Protein AF-A0A6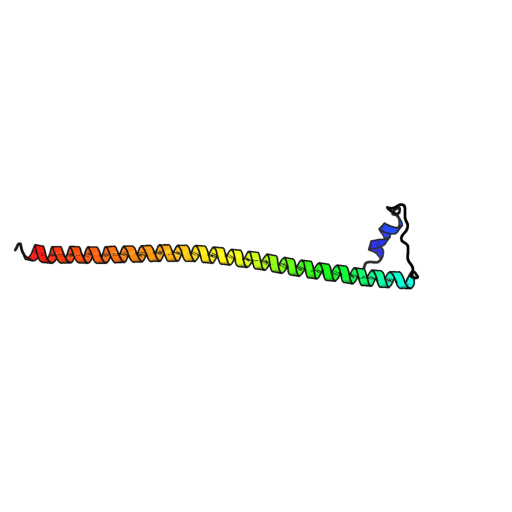N9TPJ7-F1 (afdb_monomer_lite)

Radius of gyration: 39.25 Å; chains: 1; bounding box: 75×32×104 Å

pLDDT: mean 90.8, std 11.08, range [45.0, 98.5]

Foldseek 3Di:
DDDPCVCVVVVPDDDPDPDDDDDPDDPVVVVVVVVVVVVVVVVVVVVVVVVVVVVVVVVVVVVVVVVVVVVVVVVVVVVVVVVVVVVVVVVVVVVVVVVCVVVVVVPD

Organism: Dissulfurirhabdus thermomarina (NCBI:txid1765737)

Secondary structure (DSSP, 8-state):
---SGGGGGGTTSPPSSSSPPP--S-HHHHHHHHHHHHHHHHHHHHHHHHHHHHHHHHHHHHHHHHHHHHHHHHHHHHHHHHHHHHHHHHHHHHHHHHHHHHHHTT--

InterPro domains:
  IPR000131 ATP synthase, F1 complex, gamma subunit [PF00231] (23-102)
  IPR000131 ATP synthase, F1 complex, gamma subunit [PR00126] (49-68)
  IPR000131 ATP synthase, F1 complex, gamma subunit [PR00126] (80-101)
  IPR000131 ATP synthase, F1 complex, gamma subunit [PTHR11693] (27-102)
  IPR035968 ATP synthase, F1 complex, gamma subunit superfamily [SSF52943] (18-102)

Sequence (108 aa):
PVDPDRFAHLAGRPWPSRSRPAFSLSPARLFPALVREYLFAVLFRTTAESLAGEHGARMLAMQAAERNISDRLQELRTRYNRERQEAITGELLDVVAGYEALSGSRAG

Structure (mmCIF, N/CA/C/O backbone):
data_AF-A0A6N9TPJ7-F1
#
_entry.id   AF-A0A6N9TPJ7-F1
#
loop_
_atom_site.group_PDB
_atom_site.id
_atom_site.type_symbol
_atom_site.label_atom_id
_atom_site.label_alt_id
_atom_site.label_comp_id
_atom_site.label_asym_id
_atom_site.label_entity_id
_atom_site.label_seq_id
_atom_site.pdbx_PDB_ins_code
_atom_site.Cartn_x
_atom_site.Cartn_y
_atom_site.Cartn_z
_atom_site.occupancy
_atom_site.B_iso_or_equiv
_atom_site.auth_seq_id
_atom_site.auth_comp_id
_atom_site.auth_asym_id
_atom_site.auth_atom_id
_atom_site.pdbx_PDB_model_num
ATOM 1 N N . PRO A 1 1 ? 6.301 -6.591 -27.822 1.00 53.88 1 PRO A N 1
ATOM 2 C CA . PRO A 1 1 ? 7.506 -6.718 -28.685 1.00 53.88 1 PRO A CA 1
ATOM 3 C C . PRO A 1 1 ? 7.752 -5.389 -29.408 1.00 53.88 1 PRO A C 1
ATOM 5 O O . PRO A 1 1 ? 6.778 -4.695 -29.675 1.00 53.88 1 PRO A O 1
ATOM 8 N N . VAL A 1 2 ? 9.009 -4.982 -29.619 1.00 64.88 2 VAL A N 1
ATOM 9 C CA . VAL A 1 2 ? 9.332 -3.675 -30.222 1.00 64.88 2 VAL A CA 1
ATOM 10 C C . VAL A 1 2 ? 8.803 -3.649 -31.654 1.00 64.88 2 VAL A C 1
ATOM 12 O O . VAL A 1 2 ? 9.342 -4.328 -32.519 1.00 64.88 2 VAL A O 1
ATOM 15 N N . ASP A 1 3 ? 7.719 -2.911 -31.867 1.00 71.44 3 ASP A N 1
ATOM 16 C CA . ASP A 1 3 ? 7.130 -2.686 -33.182 1.00 71.44 3 ASP A CA 1
ATOM 17 C C . ASP A 1 3 ? 8.093 -1.821 -34.026 1.00 71.44 3 ASP A C 1
ATOM 19 O O . ASP A 1 3 ? 8.430 -0.711 -33.592 1.00 71.44 3 ASP A O 1
ATOM 23 N N . PRO A 1 4 ? 8.584 -2.314 -35.180 1.00 67.19 4 PRO A N 1
ATOM 24 C CA . PRO A 1 4 ? 9.466 -1.554 -36.064 1.00 67.19 4 PRO A CA 1
ATOM 25 C C . PRO A 1 4 ? 8.802 -0.282 -36.605 1.00 67.19 4 PRO A C 1
ATOM 27 O O . PRO A 1 4 ? 9.461 0.753 -36.734 1.00 67.19 4 PRO A O 1
ATOM 30 N N . ASP A 1 5 ? 7.493 -0.336 -36.854 1.00 73.12 5 ASP A N 1
ATOM 31 C CA . ASP A 1 5 ? 6.726 0.752 -37.463 1.00 73.12 5 ASP A CA 1
ATOM 32 C C . ASP A 1 5 ? 6.395 1.850 -36.452 1.00 73.12 5 ASP A C 1
ATOM 34 O O . ASP A 1 5 ? 6.170 3.010 -36.814 1.00 73.12 5 ASP A O 1
ATOM 38 N N . ARG A 1 6 ? 6.500 1.538 -35.154 1.00 73.69 6 ARG A N 1
ATOM 39 C CA . ARG A 1 6 ? 6.348 2.506 -34.063 1.00 73.69 6 ARG A CA 1
ATOM 40 C C . ARG A 1 6 ? 7.225 3.734 -34.248 1.00 73.69 6 ARG A C 1
ATOM 42 O O . ARG A 1 6 ? 6.824 4.822 -33.845 1.00 73.69 6 ARG A O 1
ATOM 49 N N . PHE A 1 7 ? 8.414 3.584 -34.824 1.00 74.19 7 PHE A N 1
ATOM 50 C CA . PHE A 1 7 ? 9.358 4.687 -35.007 1.00 74.19 7 PHE A CA 1
ATOM 51 C C . PHE A 1 7 ? 9.313 5.302 -36.409 1.00 74.19 7 PHE A C 1
ATOM 53 O O . PHE A 1 7 ? 9.983 6.309 -36.633 1.00 74.19 7 PHE A O 1
ATOM 60 N N . ALA A 1 8 ? 8.494 4.779 -37.326 1.00 78.44 8 ALA A N 1
ATOM 61 C CA . ALA A 1 8 ? 8.379 5.304 -38.687 1.00 78.44 8 ALA A CA 1
ATOM 62 C C . ALA A 1 8 ? 7.961 6.786 -38.694 1.00 78.44 8 ALA A C 1
ATOM 64 O O . ALA A 1 8 ? 8.504 7.590 -39.450 1.00 78.44 8 ALA A O 1
ATOM 65 N N . HIS A 1 9 ? 7.085 7.185 -37.765 1.00 80.69 9 HIS A N 1
ATOM 66 C CA . HIS A 1 9 ? 6.664 8.580 -37.605 1.00 80.69 9 HIS A CA 1
ATOM 67 C C . HIS A 1 9 ? 7.799 9.533 -37.176 1.00 80.69 9 HIS A C 1
ATOM 69 O O . HIS A 1 9 ? 7.675 10.744 -37.349 1.00 80.69 9 HIS A O 1
ATOM 75 N N . LEU A 1 10 ? 8.907 9.023 -36.616 1.00 80.62 10 LEU A N 1
ATOM 76 C CA . LEU A 1 10 ? 10.054 9.845 -36.214 1.00 80.62 10 LEU A CA 1
ATOM 77 C C . LEU A 1 10 ? 10.926 10.252 -37.405 1.00 80.62 10 LEU A C 1
ATOM 79 O O . LEU A 1 10 ? 11.581 11.288 -37.330 1.00 80.62 10 LEU A O 1
ATOM 83 N N . ALA A 1 11 ? 10.909 9.488 -38.502 1.00 80.38 11 ALA A N 1
ATOM 84 C CA . ALA A 1 11 ? 11.724 9.772 -39.684 1.00 80.38 11 ALA A CA 1
ATOM 85 C C . ALA A 1 11 ? 11.359 11.111 -40.353 1.00 80.38 11 AL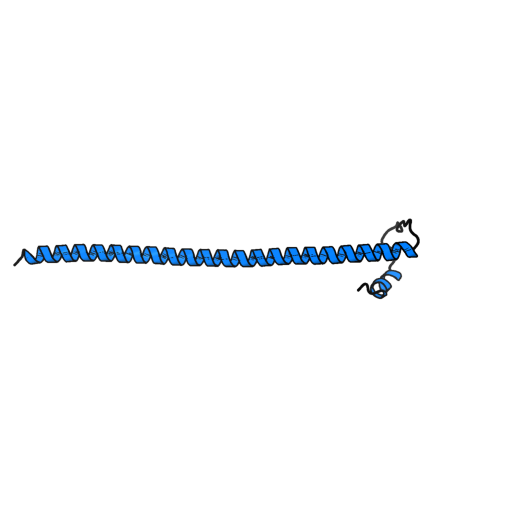A A C 1
ATOM 87 O O . ALA A 1 11 ? 12.223 11.764 -40.931 1.00 80.38 11 ALA A O 1
ATOM 88 N N . GLY A 1 12 ? 10.097 11.540 -40.243 1.00 80.44 12 GLY A N 1
ATOM 89 C CA . GLY A 1 12 ? 9.612 12.816 -40.782 1.00 80.44 12 GLY A CA 1
ATOM 90 C C . GLY A 1 12 ? 9.724 14.007 -39.825 1.00 80.44 12 GLY A C 1
ATOM 91 O O . GLY A 1 12 ? 9.384 15.125 -40.208 1.00 80.44 12 GLY A O 1
ATOM 92 N N . ARG A 1 13 ? 10.162 13.805 -38.574 1.00 84.38 13 ARG A N 1
ATOM 93 C CA . ARG A 1 13 ? 10.223 14.891 -37.586 1.00 84.38 13 ARG A CA 1
ATOM 94 C C . ARG A 1 13 ? 11.550 15.648 -37.691 1.00 84.38 13 ARG A C 1
ATOM 96 O O . ARG A 1 13 ? 12.606 15.013 -37.689 1.00 84.38 13 ARG A O 1
ATOM 103 N N . PRO A 1 14 ? 11.534 16.995 -37.719 1.00 83.00 14 PRO A N 1
ATOM 104 C CA . PRO A 1 14 ? 12.763 17.765 -37.621 1.00 83.00 14 PRO A CA 1
ATOM 105 C C . PRO A 1 14 ? 13.427 17.499 -36.269 1.00 83.00 14 PRO A C 1
ATOM 107 O O . PRO A 1 14 ? 12.758 17.366 -35.240 1.00 83.00 14 PRO A O 1
ATOM 110 N N . TRP A 1 15 ? 14.755 17.408 -36.281 1.00 88.00 15 TRP A N 1
ATOM 111 C CA . TRP A 1 15 ? 15.528 17.178 -35.068 1.00 88.00 15 TRP A CA 1
ATOM 112 C C . TRP A 1 15 ? 15.292 18.326 -34.064 1.00 88.00 15 TRP A C 1
ATOM 114 O O . TRP A 1 15 ? 15.401 19.490 -34.452 1.00 88.00 15 TRP A O 1
ATOM 124 N N . PRO A 1 16 ? 14.962 18.041 -32.788 1.00 87.69 16 PRO A N 1
ATOM 125 C CA . PRO A 1 16 ? 14.466 19.059 -31.858 1.00 87.69 16 PRO A CA 1
ATOM 126 C C . PRO A 1 16 ? 15.547 20.007 -31.319 1.00 87.69 16 PRO A C 1
ATOM 128 O O . PRO A 1 16 ? 15.212 21.019 -30.708 1.00 87.69 16 PRO A O 1
ATOM 131 N N . SER A 1 17 ? 16.835 19.699 -31.504 1.00 87.69 17 SER A N 1
ATOM 132 C CA . SER A 1 17 ? 17.942 20.522 -31.003 1.00 87.69 17 SER A CA 1
ATOM 133 C C . SER A 1 17 ? 18.875 20.995 -32.123 1.00 87.69 17 SER A C 1
ATOM 135 O O . SER A 1 17 ? 18.804 20.551 -33.266 1.00 87.69 17 SER A O 1
ATOM 137 N N . ARG A 1 18 ? 19.797 21.904 -31.791 1.00 86.62 18 ARG A N 1
ATOM 138 C CA . ARG A 1 18 ? 20.844 22.367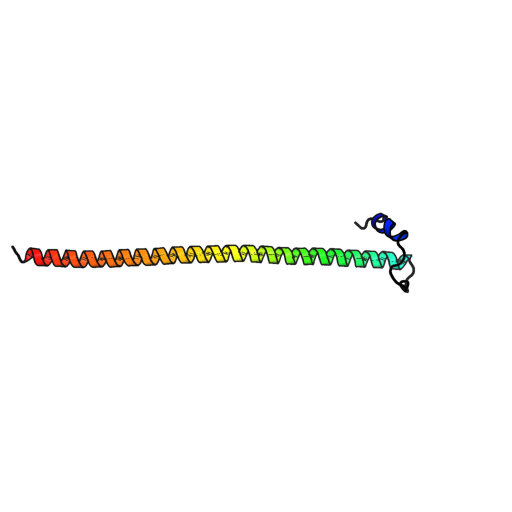 -32.718 1.00 86.62 18 ARG A CA 1
ATOM 139 C C . ARG A 1 18 ? 22.018 21.385 -32.848 1.00 86.62 18 ARG A C 1
ATOM 141 O O . ARG A 1 18 ? 22.889 21.598 -33.684 1.00 86.62 18 ARG A O 1
ATOM 148 N N . SER A 1 19 ? 22.054 20.325 -32.037 1.00 86.69 19 SER A N 1
ATOM 149 C CA . SER A 1 19 ? 23.136 19.340 -31.986 1.00 86.69 19 SER A CA 1
ATOM 150 C C . SER A 1 19 ? 22.623 17.942 -32.324 1.00 86.69 19 SER A C 1
ATOM 152 O O . SER A 1 19 ? 21.739 17.395 -31.664 1.00 86.69 19 SER A O 1
ATOM 154 N N . ARG A 1 20 ? 23.196 17.337 -33.368 1.00 85.31 20 ARG A N 1
ATOM 155 C CA . ARG A 1 20 ? 22.919 15.934 -33.699 1.00 85.31 20 ARG A CA 1
ATOM 156 C C . ARG A 1 20 ? 23.560 15.009 -32.653 1.00 85.31 20 ARG A C 1
ATOM 158 O O . ARG A 1 20 ? 24.602 15.374 -32.106 1.00 85.31 20 ARG A O 1
ATOM 165 N N . PRO A 1 21 ? 22.992 13.820 -32.387 1.00 85.25 21 PRO A N 1
ATOM 166 C CA . PRO A 1 21 ? 23.607 12.855 -31.486 1.00 85.25 21 PRO A CA 1
ATOM 167 C C . PRO A 1 21 ? 24.971 12.439 -32.017 1.00 85.25 21 PRO A C 1
ATOM 169 O O . PRO A 1 21 ? 25.091 12.024 -33.171 1.00 85.25 21 PRO A O 1
ATOM 172 N N . ALA A 1 22 ? 25.984 12.510 -31.164 1.00 87.88 22 ALA A N 1
ATOM 173 C CA . ALA A 1 22 ? 27.248 11.855 -31.433 1.00 87.88 22 ALA A CA 1
ATOM 174 C C . ALA A 1 22 ? 27.105 10.362 -31.109 1.00 87.88 22 ALA A C 1
ATOM 176 O O . ALA A 1 22 ? 26.614 9.998 -30.041 1.00 87.88 22 ALA A O 1
ATOM 177 N N . PHE A 1 23 ? 27.537 9.498 -32.022 1.00 87.12 23 PHE A N 1
ATOM 178 C CA . PHE A 1 23 ? 27.608 8.058 -31.802 1.00 87.12 23 PHE A CA 1
ATOM 179 C C . PHE A 1 23 ? 28.980 7.546 -32.236 1.00 87.12 23 PHE A C 1
ATOM 181 O O . PHE A 1 23 ? 29.504 7.939 -33.274 1.00 87.12 23 PHE A O 1
ATOM 188 N N . SER A 1 24 ? 29.569 6.672 -31.424 1.00 89.06 24 SER A N 1
ATOM 189 C CA . SER A 1 24 ? 30.876 6.055 -31.689 1.00 89.06 24 SER A CA 1
ATOM 190 C C . SER A 1 24 ? 30.766 4.670 -32.339 1.00 89.06 24 SER A C 1
ATOM 192 O O . SER A 1 24 ? 31.752 4.139 -32.844 1.00 89.06 24 SER A O 1
ATOM 194 N N . LEU A 1 25 ? 29.571 4.067 -32.329 1.00 89.62 25 LEU A N 1
ATOM 195 C CA . LEU A 1 25 ? 29.313 2.720 -32.838 1.00 89.62 25 LEU A CA 1
ATOM 196 C C . LEU A 1 25 ? 28.752 2.741 -34.261 1.00 89.62 25 LEU A C 1
ATOM 198 O O . LEU A 1 25 ? 27.999 3.635 -34.636 1.00 89.62 25 LEU A O 1
ATOM 202 N N . SER A 1 26 ? 29.043 1.691 -35.032 1.00 91.50 26 SER A N 1
ATOM 203 C CA . SER A 1 26 ? 28.377 1.469 -36.316 1.00 91.50 26 SER A CA 1
ATOM 204 C C . SER A 1 26 ? 26.870 1.220 -36.116 1.00 91.50 26 SER A C 1
ATOM 206 O O . SER A 1 26 ? 26.493 0.593 -35.119 1.00 91.50 26 SER A O 1
ATOM 208 N N . PRO A 1 27 ? 25.997 1.626 -37.061 1.00 86.31 27 PRO A N 1
ATOM 209 C CA . PRO A 1 27 ? 24.545 1.438 -36.944 1.00 86.31 27 PRO A CA 1
ATOM 210 C C . PRO A 1 27 ? 24.125 -0.007 -36.633 1.00 86.31 27 PRO A C 1
ATOM 212 O O . PRO A 1 27 ? 23.263 -0.233 -35.786 1.00 86.31 27 PRO A O 1
ATOM 215 N N . ALA A 1 28 ? 24.809 -0.987 -37.236 1.00 90.38 28 ALA A N 1
ATOM 216 C CA . ALA A 1 28 ? 24.569 -2.415 -37.017 1.00 90.38 28 ALA A CA 1
ATOM 217 C C . ALA A 1 28 ? 24.823 -2.881 -35.568 1.00 90.38 28 ALA A C 1
ATOM 219 O O . ALA A 1 28 ? 24.243 -3.873 -35.139 1.00 90.38 28 ALA A O 1
ATOM 220 N N . ARG A 1 29 ? 25.674 -2.176 -34.806 1.00 91.69 29 ARG A N 1
ATOM 221 C CA . ARG A 1 29 ? 25.942 -2.463 -33.384 1.00 91.69 29 ARG A CA 1
ATOM 222 C C . ARG A 1 29 ? 25.140 -1.574 -32.442 1.00 91.69 29 ARG A C 1
ATOM 224 O O . ARG A 1 29 ? 24.717 -2.034 -31.386 1.00 91.69 29 ARG A O 1
ATOM 231 N N . LEU A 1 30 ? 24.914 -0.322 -32.832 1.00 90.50 30 LEU A N 1
ATOM 232 C CA . LEU A 1 30 ? 24.176 0.648 -32.031 1.00 90.50 30 LEU A CA 1
ATOM 233 C C . LEU A 1 30 ? 22.712 0.236 -31.848 1.00 90.50 30 LEU A C 1
ATOM 235 O O . LEU A 1 30 ? 22.205 0.266 -30.730 1.00 90.50 30 LEU A O 1
ATOM 239 N N . PHE A 1 31 ? 22.040 -0.182 -32.923 1.00 88.00 31 PHE A N 1
ATOM 240 C CA . PHE A 1 31 ? 20.613 -0.497 -32.866 1.00 88.00 31 PHE A CA 1
ATOM 241 C C . PHE A 1 31 ? 20.289 -1.670 -31.917 1.00 88.00 31 PHE A C 1
ATOM 243 O O . PHE A 1 31 ? 19.467 -1.476 -31.019 1.00 88.00 31 PHE A O 1
ATOM 250 N N . PRO A 1 32 ? 20.963 -2.839 -31.988 1.00 90.75 32 PRO A N 1
ATOM 251 C CA . PRO A 1 32 ? 20.735 -3.918 -31.024 1.00 90.75 32 PRO A CA 1
ATOM 252 C C . PRO A 1 32 ? 21.032 -3.523 -29.570 1.00 90.75 32 PRO A C 1
ATOM 254 O O . PRO A 1 32 ? 20.339 -3.977 -28.659 1.00 90.75 32 PRO A O 1
ATOM 257 N N . ALA A 1 33 ? 22.041 -2.675 -29.340 1.00 91.69 33 ALA A N 1
ATOM 258 C CA . ALA A 1 33 ? 22.36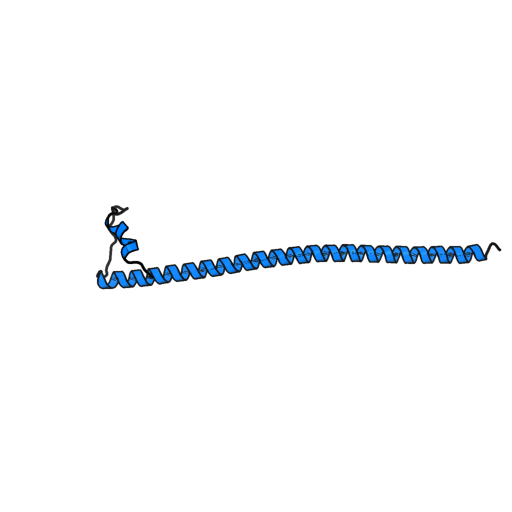9 -2.182 -28.003 1.00 91.69 33 ALA A CA 1
ATOM 259 C C . ALA A 1 33 ? 21.249 -1.295 -27.435 1.00 91.69 33 ALA A C 1
ATOM 261 O O . ALA A 1 33 ? 20.816 -1.506 -26.303 1.00 91.69 33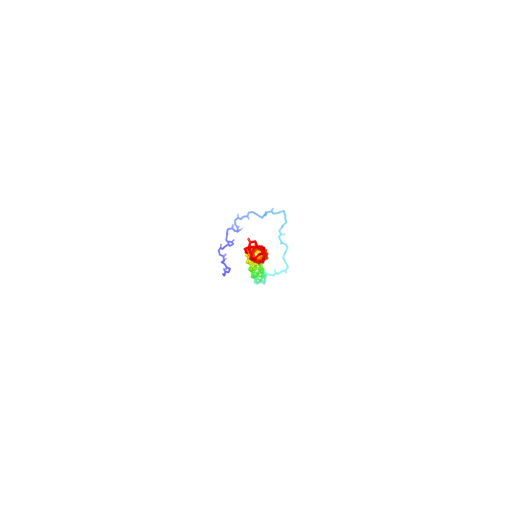 ALA A O 1
ATOM 262 N N . LEU A 1 34 ? 20.718 -0.369 -28.240 1.00 91.06 34 LEU A N 1
ATOM 263 C CA . LEU A 1 34 ? 19.590 0.483 -27.847 1.00 91.06 34 LEU A CA 1
ATOM 264 C C . LEU A 1 34 ? 18.315 -0.324 -27.595 1.00 91.06 34 LEU A C 1
ATOM 266 O O . LEU A 1 34 ? 17.598 -0.047 -26.638 1.00 91.06 34 LEU A O 1
ATOM 270 N N . VAL A 1 35 ? 18.038 -1.340 -28.417 1.00 90.94 35 VAL A N 1
ATOM 271 C CA . VAL A 1 35 ? 16.885 -2.229 -28.212 1.00 90.94 35 VAL A CA 1
ATOM 272 C C . VAL A 1 35 ? 17.008 -2.987 -26.888 1.00 90.94 35 VAL A C 1
ATOM 274 O O . VAL A 1 35 ? 16.029 -3.071 -26.146 1.00 90.94 35 VAL A O 1
ATOM 277 N N . ARG A 1 36 ? 18.201 -3.501 -26.559 1.00 93.88 36 ARG A N 1
ATOM 278 C CA . ARG A 1 36 ? 18.459 -4.176 -25.277 1.00 93.88 36 ARG A CA 1
ATOM 279 C C . ARG A 1 36 ? 18.215 -3.243 -24.094 1.00 93.88 36 ARG A C 1
ATOM 281 O O . ARG A 1 36 ? 17.504 -3.627 -23.169 1.00 93.88 36 ARG A O 1
ATOM 288 N N . GLU A 1 37 ? 18.769 -2.036 -24.144 1.00 94.56 37 GLU A N 1
ATOM 289 C CA . GLU A 1 37 ? 18.624 -1.052 -23.069 1.00 94.56 37 GLU A CA 1
ATOM 290 C C . GLU A 1 37 ? 17.168 -0.605 -22.907 1.00 94.56 37 GLU A C 1
ATOM 292 O O . GLU A 1 37 ? 16.641 -0.536 -21.798 1.00 94.56 37 GLU A O 1
ATOM 297 N N . TYR A 1 38 ? 16.472 -0.386 -24.024 1.00 92.88 38 TYR A N 1
ATOM 298 C CA . TYR A 1 38 ? 15.053 -0.053 -24.016 1.00 92.88 38 TYR A CA 1
ATOM 299 C C . TYR A 1 38 ? 14.214 -1.148 -23.352 1.00 92.88 38 TYR A C 1
ATOM 301 O O . TYR A 1 38 ? 13.368 -0.854 -22.507 1.00 92.88 38 TYR A O 1
ATOM 309 N N . LEU A 1 39 ? 14.452 -2.413 -23.711 1.00 94.00 39 LEU A N 1
ATOM 310 C CA . LEU A 1 39 ? 13.758 -3.549 -23.108 1.00 94.00 39 LEU A CA 1
ATOM 311 C C . LEU A 1 39 ? 14.042 -3.646 -21.609 1.00 94.00 39 LEU A C 1
ATOM 313 O O . LEU A 1 39 ? 13.100 -3.818 -20.837 1.00 94.00 39 LEU A O 1
ATOM 317 N N . PHE A 1 40 ? 15.301 -3.486 -21.198 1.00 96.25 40 PHE A N 1
ATOM 318 C CA . PHE A 1 40 ? 15.675 -3.465 -19.786 1.00 96.25 40 PHE A CA 1
ATOM 319 C C . PHE A 1 40 ? 14.924 -2.365 -19.025 1.00 96.25 40 PHE A C 1
ATOM 321 O O . PHE A 1 40 ? 14.256 -2.653 -18.034 1.00 96.25 40 PHE A O 1
ATOM 328 N N . ALA A 1 41 ? 14.950 -1.130 -19.529 1.00 96.75 41 ALA A N 1
ATOM 329 C CA . ALA A 1 41 ? 14.293 0.007 -18.891 1.00 96.75 41 ALA A CA 1
ATOM 330 C C . ALA A 1 41 ? 12.766 -0.157 -18.806 1.00 96.75 41 ALA A C 1
ATOM 332 O O . ALA A 1 41 ? 12.158 0.207 -17.798 1.00 96.75 41 ALA A O 1
ATOM 333 N N . VAL A 1 42 ? 12.128 -0.703 -19.849 1.00 95.44 42 VAL A N 1
ATOM 334 C CA . VAL A 1 42 ? 10.684 -0.989 -19.836 1.00 95.44 42 VAL A CA 1
ATOM 335 C C . VAL A 1 42 ? 10.361 -2.051 -18.796 1.00 95.44 42 VAL A C 1
ATOM 337 O O . VAL A 1 42 ? 9.482 -1.819 -17.972 1.00 95.44 42 VAL A O 1
ATOM 340 N N . LEU A 1 43 ? 11.074 -3.180 -18.811 1.00 96.56 43 LEU A N 1
ATOM 341 C CA . LEU A 1 43 ? 10.833 -4.271 -17.872 1.00 96.56 43 LEU A CA 1
ATOM 342 C C . LEU A 1 43 ? 11.034 -3.801 -16.434 1.00 96.56 43 LEU A C 1
ATOM 344 O O . LEU A 1 43 ? 10.122 -3.955 -15.628 1.00 96.56 43 LEU A O 1
ATOM 348 N N . PHE A 1 44 ? 12.159 -3.143 -16.146 1.00 97.81 44 PHE A N 1
ATOM 349 C CA . PHE A 1 44 ? 12.454 -2.590 -14.827 1.00 97.81 44 PHE A CA 1
ATOM 350 C C . PHE A 1 44 ? 11.360 -1.634 -14.339 1.00 97.81 44 PHE A C 1
ATOM 352 O O . PHE A 1 44 ? 10.895 -1.751 -13.207 1.00 97.81 44 PHE A O 1
ATOM 359 N N . ARG A 1 45 ? 10.909 -0.710 -15.199 1.00 97.62 45 ARG A N 1
ATOM 360 C CA . ARG A 1 45 ? 9.822 0.209 -14.846 1.00 97.62 45 ARG A CA 1
ATOM 361 C C . ARG A 1 45 ? 8.539 -0.552 -14.516 1.00 97.62 45 ARG A C 1
ATOM 363 O O . ARG A 1 45 ? 7.936 -0.274 -13.487 1.00 97.62 45 ARG A O 1
ATOM 370 N N . THR A 1 46 ? 8.150 -1.529 -15.336 1.00 97.56 46 THR A N 1
ATOM 371 C CA . THR A 1 46 ? 6.913 -2.291 -15.101 1.00 97.56 46 THR A CA 1
ATOM 372 C C . THR A 1 46 ? 6.945 -3.095 -13.800 1.00 97.56 46 THR A C 1
ATOM 374 O O . THR A 1 46 ? 5.938 -3.148 -13.093 1.00 97.56 46 THR A O 1
ATOM 377 N N . THR A 1 47 ? 8.088 -3.682 -13.428 1.00 98.12 47 THR A N 1
ATOM 378 C CA . THR A 1 47 ? 8.232 -4.363 -12.131 1.00 98.12 47 THR A CA 1
ATOM 379 C C . THR A 1 47 ? 8.229 -3.382 -10.967 1.00 98.12 47 THR A C 1
ATOM 381 O O . THR A 1 47 ? 7.588 -3.662 -9.957 1.00 98.12 47 THR A O 1
ATOM 384 N N . ALA A 1 48 ? 8.886 -2.227 -11.100 1.00 98.19 48 ALA A N 1
ATOM 385 C CA . ALA A 1 48 ? 8.865 -1.191 -10.069 1.00 98.19 48 ALA A CA 1
ATOM 386 C C . ALA A 1 48 ? 7.441 -0.654 -9.827 1.00 98.19 48 ALA A C 1
ATOM 388 O O . ALA A 1 48 ? 7.008 -0.552 -8.679 1.00 98.19 48 ALA A O 1
ATOM 389 N N . GLU A 1 49 ? 6.690 -0.380 -10.897 1.00 97.94 49 GLU A N 1
ATOM 390 C CA . GLU A 1 49 ? 5.283 0.037 -10.830 1.00 97.94 49 GLU A CA 1
ATOM 391 C C . GLU A 1 49 ? 4.404 -1.045 -10.185 1.00 97.94 49 GLU A C 1
ATOM 393 O O . GLU A 1 49 ? 3.579 -0.734 -9.325 1.00 97.94 49 GLU A O 1
ATOM 398 N N . SER A 1 50 ? 4.623 -2.320 -10.528 1.00 98.25 50 SER A N 1
ATOM 399 C CA . SER A 1 50 ? 3.888 -3.447 -9.933 1.00 98.25 50 SER A CA 1
ATOM 400 C C . SER A 1 50 ? 4.144 -3.568 -8.427 1.00 98.25 50 SER A C 1
ATOM 402 O O . SER A 1 50 ? 3.199 -3.705 -7.651 1.00 98.25 50 SER A O 1
ATOM 404 N N . LEU A 1 51 ? 5.405 -3.455 -7.997 1.00 98.31 51 LEU A N 1
ATOM 405 C CA . LEU A 1 51 ? 5.789 -3.523 -6.583 1.00 98.31 51 LEU A CA 1
ATOM 406 C C . LEU A 1 51 ? 5.206 -2.358 -5.772 1.00 98.31 51 LEU A C 1
ATOM 408 O O . LEU A 1 51 ? 4.737 -2.554 -4.646 1.00 98.31 51 LEU A O 1
ATOM 412 N N . ALA A 1 52 ? 5.232 -1.151 -6.341 1.00 98.06 52 ALA A N 1
ATOM 413 C CA . ALA A 1 52 ? 4.625 0.026 -5.732 1.00 98.06 52 ALA A CA 1
ATOM 414 C C . ALA A 1 52 ? 3.100 -0.139 -5.603 1.00 98.06 52 ALA A C 1
ATOM 416 O O . ALA A 1 52 ? 2.539 0.148 -4.544 1.00 98.06 52 ALA A O 1
ATOM 417 N N . GLY A 1 53 ? 2.442 -0.663 -6.644 1.00 98.06 53 GLY A N 1
ATOM 418 C CA . GLY A 1 53 ? 1.013 -0.978 -6.630 1.00 98.06 53 GLY A CA 1
ATOM 419 C C . GLY A 1 53 ? 0.642 -2.006 -5.558 1.00 98.06 53 GLY A C 1
ATOM 420 O O . GLY A 1 53 ? -0.313 -1.798 -4.811 1.00 98.06 53 GLY A O 1
ATOM 421 N N . GLU A 1 54 ? 1.434 -3.070 -5.414 1.00 98.12 54 GLU A N 1
ATOM 422 C CA . GLU A 1 54 ? 1.251 -4.084 -4.370 1.00 98.12 54 GLU A CA 1
ATOM 423 C C . GLU A 1 54 ? 1.399 -3.492 -2.961 1.00 98.12 54 GLU A C 1
ATOM 425 O O . GLU A 1 54 ? 0.566 -3.747 -2.089 1.00 98.12 54 GLU A O 1
ATOM 430 N N . HIS A 1 55 ? 2.425 -2.666 -2.732 1.00 98.00 55 HIS A N 1
ATOM 431 C CA . HIS A 1 55 ? 2.598 -1.968 -1.456 1.00 98.00 55 HIS A CA 1
ATOM 432 C C . HIS A 1 55 ? 1.414 -1.049 -1.150 1.00 98.00 55 HIS A C 1
ATOM 434 O O . HIS A 1 55 ? 0.911 -1.063 -0.026 1.00 98.00 55 HIS A O 1
ATOM 440 N N . GLY A 1 56 ? 0.934 -0.296 -2.143 1.00 98.38 56 GLY A N 1
ATOM 441 C CA . GLY A 1 56 ? -0.259 0.541 -2.014 1.00 98.38 56 GLY A CA 1
ATOM 442 C C . GLY A 1 56 ? -1.497 -0.271 -1.632 1.00 98.38 56 GLY A C 1
ATOM 443 O O . GLY A 1 56 ? -2.169 0.050 -0.651 1.00 98.38 56 GLY A O 1
ATOM 444 N N . ALA A 1 57 ? -1.759 -1.366 -2.348 1.00 98.31 57 ALA A N 1
ATOM 445 C CA . ALA A 1 57 ? -2.880 -2.260 -2.065 1.00 98.31 57 ALA A CA 1
ATOM 446 C C . ALA A 1 57 ? -2.788 -2.876 -0.659 1.00 98.31 57 ALA A C 1
ATOM 448 O O . ALA A 1 57 ? -3.775 -2.888 0.080 1.00 98.31 57 ALA A O 1
ATOM 449 N N . ARG A 1 58 ? -1.593 -3.324 -0.253 1.00 98.31 58 ARG A N 1
ATOM 450 C CA . ARG A 1 58 ? -1.336 -3.857 1.091 1.00 98.31 58 ARG A CA 1
ATOM 451 C C . ARG A 1 58 ? -1.605 -2.812 2.171 1.00 98.31 58 ARG A C 1
ATOM 453 O O . ARG A 1 58 ? -2.282 -3.124 3.145 1.00 98.31 58 ARG A O 1
ATOM 460 N N . MET A 1 59 ? -1.111 -1.584 2.006 1.00 98.50 59 MET A N 1
ATOM 461 C CA . MET A 1 59 ? -1.349 -0.505 2.971 1.00 98.50 59 MET A CA 1
ATOM 462 C C . MET A 1 59 ? -2.841 -0.199 3.119 1.00 98.50 59 MET A C 1
ATOM 464 O O . MET A 1 59 ? -3.330 -0.124 4.242 1.00 98.50 59 MET A O 1
ATOM 468 N N . LEU A 1 60 ? -3.582 -0.093 2.012 1.00 98.44 60 LEU A N 1
ATOM 469 C CA . LEU A 1 60 ? -5.029 0.145 2.050 1.00 98.44 60 LEU A CA 1
ATOM 470 C C . LEU A 1 60 ? -5.785 -0.987 2.761 1.00 98.44 60 LEU A C 1
ATOM 472 O O . LEU A 1 60 ? -6.677 -0.718 3.569 1.00 98.44 60 LEU A O 1
ATOM 476 N N . ALA A 1 61 ? -5.408 -2.243 2.501 1.00 98.31 61 ALA A N 1
ATOM 477 C CA . ALA A 1 61 ? -5.991 -3.401 3.173 1.00 98.31 61 ALA A CA 1
ATOM 478 C C . ALA A 1 61 ? -5.708 -3.390 4.685 1.00 98.31 61 ALA A C 1
ATOM 480 O O . ALA A 1 61 ? -6.617 -3.609 5.485 1.00 98.31 61 ALA A O 1
ATOM 481 N N . MET A 1 62 ? -4.473 -3.077 5.089 1.00 98.38 62 MET A N 1
ATOM 482 C CA . MET A 1 62 ? -4.102 -2.976 6.504 1.00 98.38 62 MET A CA 1
ATOM 483 C C . MET A 1 62 ? -4.817 -1.817 7.202 1.00 98.38 62 MET A C 1
ATOM 485 O O . MET A 1 62 ? -5.338 -2.008 8.294 1.00 98.38 62 MET A O 1
ATOM 489 N N . GLN A 1 63 ? -4.941 -0.654 6.557 1.00 98.50 63 GLN A N 1
ATOM 490 C CA . GLN A 1 63 ? -5.713 0.472 7.094 1.00 98.50 63 GLN A CA 1
ATOM 491 C C . GLN A 1 63 ? -7.198 0.123 7.274 1.00 98.50 63 GLN A C 1
ATOM 493 O O . GLN A 1 63 ? -7.837 0.581 8.219 1.00 98.50 63 GLN A O 1
ATOM 498 N N . ALA A 1 64 ? -7.776 -0.679 6.374 1.00 98.31 64 ALA A N 1
ATOM 499 C CA . ALA A 1 64 ? -9.142 -1.171 6.536 1.00 98.31 64 ALA A CA 1
ATOM 500 C C . ALA A 1 64 ? -9.263 -2.143 7.720 1.00 98.31 64 ALA A C 1
ATOM 502 O O . ALA A 1 64 ? -10.216 -2.038 8.494 1.00 98.31 64 ALA A O 1
ATOM 503 N N . ALA A 1 65 ? -8.290 -3.042 7.891 1.00 98.38 65 ALA A N 1
ATOM 504 C CA . ALA A 1 65 ? -8.229 -3.941 9.039 1.00 98.38 65 ALA A CA 1
ATOM 505 C C . ALA A 1 65 ? -8.066 -3.173 10.363 1.00 98.38 65 ALA A C 1
ATOM 507 O O . ALA A 1 65 ? -8.775 -3.463 11.321 1.00 98.38 65 ALA A O 1
ATOM 508 N N . GLU A 1 66 ? -7.204 -2.154 10.406 1.00 98.50 66 GLU A N 1
ATOM 509 C CA . GLU A 1 66 ? -6.992 -1.295 11.577 1.00 98.50 66 GLU A CA 1
ATOM 510 C C . GLU A 1 66 ? -8.280 -0.577 11.997 1.00 98.50 66 GLU A C 1
ATOM 512 O O . GLU A 1 66 ? -8.658 -0.628 13.168 1.00 98.50 66 GLU A O 1
ATOM 517 N N . ARG A 1 67 ? -9.006 0.016 11.037 1.00 98.25 67 ARG A N 1
ATOM 518 C CA . ARG A 1 67 ? -10.321 0.623 11.305 1.00 98.25 67 ARG A CA 1
ATOM 519 C C . ARG A 1 67 ? -11.304 -0.396 11.874 1.00 98.25 67 ARG A C 1
ATOM 521 O O . ARG A 1 67 ? -11.918 -0.131 12.900 1.00 98.25 67 ARG A O 1
ATOM 528 N N . ASN A 1 68 ? -11.393 -1.582 11.268 1.00 98.06 68 ASN A N 1
ATOM 529 C CA . ASN A 1 68 ? -12.280 -2.639 11.754 1.00 98.06 68 ASN A CA 1
ATOM 530 C C . ASN A 1 68 ? -11.942 -3.059 13.193 1.00 98.06 68 ASN A C 1
ATOM 532 O O . ASN A 1 68 ? -12.836 -3.177 14.027 1.00 98.06 68 ASN A O 1
ATOM 536 N N . ILE A 1 69 ? -10.656 -3.237 13.502 1.00 98.50 69 ILE A N 1
ATOM 537 C CA . ILE A 1 69 ? -10.192 -3.581 14.850 1.00 98.50 69 ILE A CA 1
ATOM 538 C C . ILE A 1 69 ? -10.549 -2.473 15.845 1.00 98.50 69 ILE A C 1
ATOM 540 O O . ILE A 1 69 ? -11.035 -2.777 16.934 1.00 98.50 69 ILE A O 1
ATOM 544 N N . SER A 1 70 ? -10.347 -1.205 15.479 1.00 98.38 70 SER A N 1
ATOM 545 C CA . SER A 1 70 ? -10.708 -0.055 16.317 1.00 98.38 70 SER A CA 1
ATOM 546 C C . SER A 1 70 ? -12.206 -0.037 16.637 1.00 98.38 70 SER A C 1
ATOM 548 O O . SER A 1 70 ? -12.590 0.091 17.803 1.00 98.38 70 SER A O 1
ATOM 550 N N . ASP A 1 71 ? -13.050 -0.247 15.626 1.00 98.31 71 ASP A N 1
ATOM 551 C CA . ASP A 1 71 ? -14.505 -0.288 15.790 1.00 98.31 71 ASP A CA 1
ATOM 552 C C . ASP A 1 71 ? -14.929 -1.445 16.708 1.00 98.31 71 ASP A C 1
ATOM 554 O O . ASP A 1 71 ? -15.718 -1.256 17.639 1.00 98.31 71 ASP A O 1
ATOM 558 N N . ARG A 1 72 ? -14.346 -2.638 16.518 1.00 98.19 72 ARG A N 1
ATOM 559 C CA . ARG A 1 72 ? -14.608 -3.809 17.374 1.00 98.19 72 ARG A CA 1
ATOM 560 C C . ARG A 1 72 ? -14.132 -3.612 18.804 1.00 98.19 72 ARG A C 1
ATOM 562 O O . ARG A 1 72 ? -14.815 -4.023 19.740 1.00 98.19 72 ARG A O 1
ATOM 569 N N . LEU A 1 73 ? -12.986 -2.968 18.998 1.00 98.50 73 LEU A N 1
ATOM 570 C CA . LEU A 1 73 ? -12.490 -2.646 20.331 1.00 98.50 73 LEU A CA 1
ATOM 571 C C . LEU A 1 73 ? -13.447 -1.693 21.052 1.00 98.50 73 LEU A C 1
ATOM 573 O O . LEU A 1 73 ? -13.719 -1.877 22.240 1.00 98.50 73 LEU A O 1
ATOM 577 N N . GLN A 1 74 ? -13.972 -0.696 20.342 1.00 98.44 74 GLN A N 1
ATOM 578 C CA . GLN A 1 74 ? -14.941 0.234 20.906 1.00 98.44 74 GLN A CA 1
ATOM 579 C C . GLN A 1 74 ? -16.249 -0.473 21.281 1.00 98.44 74 GLN A C 1
ATOM 581 O O . GLN A 1 74 ? -16.772 -0.248 22.373 1.00 98.44 74 GLN A O 1
ATOM 586 N N . GLU A 1 75 ? -16.742 -1.369 20.427 1.00 98.44 75 GLU A N 1
ATOM 587 C CA . GLU A 1 75 ? -17.915 -2.201 20.711 1.00 98.44 75 GLU A CA 1
ATOM 588 C C . GLU A 1 75 ? -17.717 -3.048 21.979 1.00 98.44 75 GLU A C 1
ATOM 590 O O . GLU A 1 75 ? -18.545 -3.006 22.893 1.00 98.44 75 GLU A O 1
ATOM 595 N N . LEU A 1 76 ? -16.584 -3.750 22.080 1.00 98.50 76 LEU A N 1
ATOM 596 C CA . LEU A 1 76 ? -16.246 -4.572 23.244 1.00 98.50 76 LEU A CA 1
ATOM 597 C C . LEU A 1 76 ? -16.140 -3.744 24.528 1.00 98.50 76 LEU A C 1
ATOM 599 O O . LEU A 1 76 ? -16.631 -4.167 25.572 1.00 98.50 76 LEU A O 1
ATOM 603 N N . ARG A 1 77 ? -15.546 -2.548 24.463 1.00 98.50 77 ARG A N 1
ATOM 604 C CA . ARG A 1 77 ? -15.457 -1.633 25.613 1.00 98.50 77 ARG A CA 1
ATOM 605 C C . ARG A 1 77 ? -16.830 -1.170 26.080 1.00 98.50 77 ARG A C 1
ATOM 607 O O . ARG A 1 77 ? -17.094 -1.164 27.282 1.00 98.50 77 ARG A O 1
ATOM 614 N N . THR A 1 78 ? -17.704 -0.796 25.149 1.00 98.44 78 THR A N 1
ATOM 615 C CA . THR A 1 78 ? -19.081 -0.402 25.472 1.00 98.44 78 THR A CA 1
ATOM 616 C C . THR A 1 78 ? -19.832 -1.557 26.125 1.00 98.44 78 THR A C 1
ATOM 618 O O . THR A 1 78 ? -20.468 -1.360 27.161 1.00 98.44 78 THR A O 1
ATOM 621 N N . ARG A 1 79 ? -19.706 -2.770 25.574 1.00 98.44 79 ARG A N 1
ATOM 622 C CA . ARG A 1 79 ? -20.314 -3.976 26.140 1.00 98.44 79 ARG A CA 1
ATOM 623 C C . ARG A 1 79 ? -19.802 -4.270 27.549 1.00 98.44 79 ARG A C 1
ATOM 625 O O . ARG A 1 79 ? -20.613 -4.435 28.451 1.00 98.44 79 ARG A O 1
ATOM 632 N N . TYR A 1 80 ? -18.487 -4.244 27.754 1.00 98.44 80 TYR A N 1
ATOM 633 C CA . TYR A 1 80 ? -17.874 -4.453 29.066 1.00 98.44 80 TYR A CA 1
ATOM 634 C C . TYR A 1 80 ? -18.388 -3.456 30.111 1.00 98.44 80 TYR A C 1
ATOM 636 O O . TYR A 1 80 ? -18.765 -3.842 31.213 1.00 98.44 80 TYR A O 1
ATOM 644 N N . ASN A 1 81 ? -18.441 -2.165 29.769 1.00 98.25 81 ASN A N 1
ATOM 645 C CA . ASN A 1 81 ? -18.934 -1.144 30.694 1.00 98.25 81 ASN A CA 1
ATOM 646 C C . ASN A 1 81 ? -20.415 -1.337 31.034 1.00 98.25 81 ASN A C 1
ATOM 648 O O . ASN A 1 81 ? -20.806 -1.106 32.177 1.00 98.25 81 ASN A O 1
ATOM 652 N N . ARG A 1 82 ? -21.222 -1.769 30.060 1.00 98.25 82 ARG A N 1
ATOM 653 C CA . ARG A 1 82 ? -22.633 -2.086 30.274 1.00 98.25 82 ARG A CA 1
ATOM 654 C C . ARG A 1 82 ? -22.803 -3.283 31.207 1.00 98.25 82 ARG A C 1
ATOM 656 O O . ARG A 1 82 ? 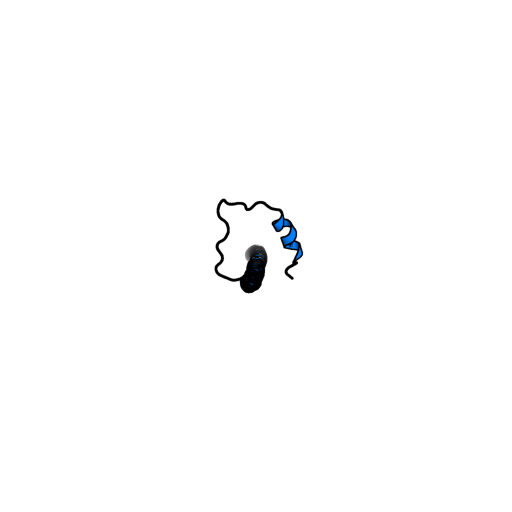-23.494 -3.146 32.208 1.00 98.25 82 ARG A O 1
ATOM 663 N N . GLU A 1 83 ? -22.135 -4.400 30.925 1.00 98.31 83 GLU A N 1
ATOM 664 C CA . GLU A 1 83 ? -22.182 -5.605 31.769 1.00 98.31 83 GLU A CA 1
ATOM 665 C C . GLU A 1 83 ? -21.697 -5.295 33.196 1.00 98.31 83 GLU A C 1
ATOM 667 O O . GLU A 1 83 ? -22.319 -5.709 34.172 1.00 98.31 83 GLU A O 1
ATOM 672 N N . ARG A 1 84 ? -20.646 -4.474 33.337 1.00 98.38 84 ARG A N 1
ATOM 673 C CA . ARG A 1 84 ? -20.171 -4.004 34.647 1.00 98.38 84 ARG A CA 1
ATOM 674 C C . ARG A 1 84 ? -21.235 -3.197 35.392 1.00 98.38 84 ARG A C 1
ATOM 676 O O . ARG A 1 84 ? -21.396 -3.369 36.595 1.00 98.38 84 ARG A O 1
ATOM 683 N N . GLN A 1 85 ? -21.931 -2.293 34.703 1.00 98.31 85 GLN A N 1
ATOM 684 C CA . GLN A 1 85 ? -22.974 -1.474 35.318 1.00 98.31 85 GLN A CA 1
ATOM 685 C C . GLN A 1 85 ? -24.180 -2.322 35.735 1.00 98.31 85 GLN A C 1
ATOM 687 O O . GLN A 1 85 ? -24.702 -2.126 36.828 1.00 98.31 85 GLN A O 1
ATOM 692 N N . GLU A 1 86 ? -24.594 -3.268 34.890 1.00 98.19 86 GLU A N 1
ATOM 693 C CA . GLU A 1 86 ? -25.676 -4.212 35.183 1.00 98.19 86 GLU A CA 1
ATOM 694 C C . GLU A 1 86 ? -25.339 -5.070 36.413 1.00 98.19 86 GLU A C 1
ATOM 696 O O . GLU A 1 86 ? -26.180 -5.201 37.300 1.00 98.19 86 GLU A O 1
ATOM 701 N N . ALA A 1 87 ? -24.098 -5.560 36.524 1.00 98.19 87 ALA A N 1
ATOM 702 C CA . ALA A 1 87 ? -23.630 -6.302 37.695 1.00 98.19 87 ALA A CA 1
ATOM 703 C C . ALA A 1 87 ? -23.677 -5.460 38.984 1.00 98.19 87 ALA A C 1
ATOM 705 O O . ALA A 1 87 ? -24.272 -5.891 39.968 1.00 98.19 87 ALA A O 1
ATOM 706 N N . ILE A 1 88 ? -23.136 -4.232 38.962 1.00 97.56 88 ILE A N 1
ATOM 707 C CA . ILE A 1 88 ? -23.170 -3.319 40.122 1.00 97.56 88 ILE A CA 1
ATOM 708 C C . ILE A 1 88 ? -24.614 -3.021 40.543 1.00 97.56 88 ILE A C 1
ATOM 710 O O . ILE A 1 88 ? -24.934 -3.030 41.729 1.00 97.56 88 ILE A O 1
ATOM 714 N N . THR A 1 89 ? -25.498 -2.737 39.584 1.00 97.62 89 THR A N 1
ATOM 715 C CA . THR A 1 89 ? -26.911 -2.478 39.883 1.00 97.62 89 THR A CA 1
ATOM 716 C C . THR A 1 89 ? -27.595 -3.715 40.468 1.00 97.62 89 THR A C 1
ATOM 718 O O . THR A 1 89 ? -28.364 -3.563 41.413 1.00 97.62 89 THR A O 1
ATOM 721 N N . GLY A 1 90 ? -27.291 -4.917 39.967 1.00 97.75 90 GLY A N 1
ATOM 722 C CA . GLY A 1 90 ? -27.782 -6.177 40.534 1.00 97.75 90 GLY A CA 1
ATOM 723 C C . GLY A 1 90 ? -27.354 -6.367 41.990 1.00 97.75 90 GLY A C 1
ATOM 724 O O . GLY A 1 90 ? -28.207 -6.536 42.856 1.00 97.75 90 GLY A O 1
ATOM 725 N N . GLU A 1 91 ? -26.059 -6.221 42.281 1.00 97.06 91 GLU A N 1
ATOM 726 C CA . GLU A 1 91 ? -25.529 -6.325 43.648 1.00 97.06 91 GLU A CA 1
ATOM 727 C C . GLU A 1 91 ? -26.176 -5.306 44.604 1.00 97.06 91 GLU A C 1
ATOM 729 O O . GLU A 1 91 ? -26.518 -5.639 45.739 1.00 97.06 91 GLU A O 1
ATOM 734 N N . LEU A 1 92 ? -26.389 -4.063 44.156 1.00 97.00 92 LEU A N 1
ATOM 735 C CA . LEU A 1 92 ? -27.055 -3.036 44.965 1.00 97.00 92 LEU A CA 1
ATOM 736 C C . LEU A 1 92 ? -28.522 -3.377 45.256 1.00 97.00 92 LEU A C 1
ATOM 738 O O . LEU A 1 92 ? -28.981 -3.154 46.377 1.00 97.00 92 LEU A O 1
ATOM 742 N N . LEU A 1 93 ? -29.255 -3.908 44.271 1.00 97.31 93 LEU A N 1
ATOM 743 C CA . LEU A 1 93 ? -30.643 -4.340 44.458 1.00 97.31 93 LEU A CA 1
ATOM 744 C C . LEU A 1 93 ? -30.733 -5.495 45.460 1.00 97.31 93 LEU A C 1
ATOM 746 O O . LEU A 1 93 ? -31.596 -5.461 46.338 1.00 97.31 93 LEU A O 1
ATOM 750 N N . ASP A 1 94 ? -29.811 -6.455 45.386 1.00 96.44 94 ASP A N 1
ATOM 751 C CA . ASP A 1 94 ? -29.746 -7.579 46.324 1.00 96.44 94 ASP A CA 1
ATOM 752 C C . ASP A 1 94 ? -29.471 -7.105 47.764 1.00 96.44 94 ASP A C 1
ATOM 754 O O . ASP A 1 94 ? -30.107 -7.578 48.710 1.00 96.44 94 ASP A O 1
ATOM 758 N N . VAL A 1 95 ? -28.580 -6.120 47.950 1.00 95.44 95 VAL A N 1
ATOM 759 C CA . VAL A 1 95 ? -28.304 -5.516 49.269 1.00 95.44 95 VAL A CA 1
ATOM 760 C C . VAL A 1 95 ? -29.540 -4.811 49.839 1.00 95.44 95 VAL A C 1
ATOM 762 O O . VAL A 1 95 ? -29.857 -4.992 51.019 1.00 95.44 95 VAL A O 1
ATOM 765 N N . VAL A 1 96 ? -30.249 -4.023 49.024 1.00 95.12 96 VAL A N 1
ATOM 766 C CA . VAL A 1 96 ? -31.468 -3.314 49.454 1.00 95.12 96 VAL A CA 1
ATOM 767 C C . VAL A 1 96 ? -32.574 -4.306 49.814 1.00 95.12 96 VAL A C 1
ATOM 769 O O . VAL A 1 96 ? -33.140 -4.208 50.903 1.00 95.12 96 VAL A O 1
ATOM 772 N N . ALA A 1 97 ? -32.827 -5.303 48.962 1.00 94.50 97 ALA A N 1
ATOM 773 C CA . ALA A 1 97 ? -33.823 -6.342 49.221 1.00 94.50 97 ALA A CA 1
ATOM 774 C C . ALA A 1 97 ? -33.506 -7.136 50.503 1.00 94.50 97 ALA A C 1
ATOM 776 O O . ALA A 1 97 ? -34.399 -7.403 51.311 1.00 94.50 97 ALA A O 1
ATOM 777 N N . GLY A 1 98 ? -32.230 -7.467 50.736 1.00 94.06 98 GLY A N 1
ATOM 778 C CA . GLY A 1 98 ? -31.783 -8.126 51.964 1.00 94.06 98 GLY A CA 1
ATOM 779 C C . GLY A 1 98 ? -32.033 -7.283 53.221 1.00 94.06 98 GLY A C 1
ATOM 780 O O . GLY A 1 98 ? -32.516 -7.802 54.230 1.00 94.06 98 GLY A O 1
ATOM 781 N N . TYR A 1 99 ? -31.758 -5.977 53.164 1.00 95.00 99 TYR A N 1
ATOM 782 C CA . TYR A 1 99 ? -32.031 -5.054 54.270 1.00 95.00 99 TYR A CA 1
ATOM 783 C C . TYR A 1 99 ? -33.535 -4.904 54.561 1.00 95.00 99 TYR A C 1
ATOM 785 O O . TYR A 1 99 ? -33.948 -4.929 55.727 1.00 95.00 99 TYR A O 1
ATOM 793 N N . GLU A 1 100 ? -34.370 -4.777 53.526 1.00 93.62 100 GLU A N 1
ATOM 794 C CA . GLU A 1 100 ? -35.831 -4.698 53.669 1.00 93.62 100 GLU A CA 1
ATOM 795 C C . GLU A 1 100 ? -36.418 -5.973 54.291 1.00 93.62 100 GLU A C 1
ATOM 797 O O . GLU A 1 100 ? -37.243 -5.893 55.202 1.00 93.62 100 GLU A O 1
ATOM 802 N N . ALA A 1 101 ? -35.935 -7.154 53.893 1.00 92.19 101 ALA A N 1
ATOM 803 C CA . ALA A 1 101 ? -36.362 -8.422 54.487 1.00 92.19 101 ALA A CA 1
ATOM 804 C C . ALA A 1 101 ? -36.049 -8.501 55.997 1.00 92.19 101 ALA A C 1
ATOM 806 O O . ALA A 1 101 ? -36.884 -8.937 56.795 1.00 92.19 101 ALA A O 1
ATOM 807 N N . LEU A 1 102 ? -34.865 -8.032 56.408 1.00 90.00 102 LEU A N 1
ATOM 808 C CA . LEU A 1 102 ? -34.441 -7.977 57.815 1.00 90.00 102 LEU A CA 1
ATOM 809 C C . LEU A 1 102 ? -35.246 -6.967 58.647 1.00 90.00 102 LEU A C 1
ATOM 811 O O . LEU A 1 102 ? -35.531 -7.217 59.820 1.00 90.00 102 LEU A O 1
ATOM 815 N N . SER A 1 103 ? -35.593 -5.818 58.066 1.00 86.31 103 SER A N 1
ATOM 816 C CA . SER A 1 103 ? -36.332 -4.752 58.754 1.00 86.31 103 SER A CA 1
ATOM 817 C C . SER A 1 103 ? -37.836 -5.034 58.836 1.00 86.31 103 SER A C 1
ATOM 819 O O . SER A 1 103 ? -38.425 -4.829 59.897 1.00 86.31 103 SER A O 1
ATOM 821 N N . GLY A 1 104 ? -38.441 -5.600 57.787 1.00 74.56 104 GLY A N 1
ATOM 822 C CA . GLY A 1 104 ? -39.838 -6.049 57.792 1.00 74.56 104 GLY A CA 1
ATOM 823 C C . GLY A 1 104 ? -40.106 -7.180 58.791 1.00 74.56 104 GLY A C 1
ATOM 824 O O . GLY A 1 104 ? -41.147 -7.191 59.442 1.00 74.56 104 GLY A O 1
ATOM 825 N N . SER A 1 105 ? -39.133 -8.071 59.010 1.00 63.75 105 SER A N 1
ATOM 826 C CA . SER A 1 105 ? -39.207 -9.126 60.036 1.00 63.75 105 SER A CA 1
ATOM 827 C C . SER A 1 105 ? -39.177 -8.602 61.481 1.00 63.75 105 SER A C 1
ATOM 829 O O . SER A 1 105 ? -39.451 -9.369 62.400 1.00 63.75 105 SER A O 1
ATOM 831 N N . ARG A 1 106 ? -38.804 -7.336 61.710 1.00 57.16 106 ARG A N 1
ATOM 832 C CA . ARG A 1 106 ? -38.677 -6.730 63.049 1.00 57.16 106 ARG A CA 1
ATOM 833 C C . ARG A 1 106 ? -39.908 -5.917 63.469 1.00 57.16 106 ARG A C 1
ATOM 835 O O . ARG A 1 106 ? -39.947 -5.439 64.599 1.00 57.16 106 ARG A O 1
ATOM 842 N N . ALA A 1 107 ? -40.863 -5.732 62.555 1.00 54.62 107 ALA A N 1
ATOM 843 C CA . ALA A 1 107 ? -42.068 -4.922 62.736 1.00 54.62 107 ALA A CA 1
ATOM 844 C C . ALA A 1 107 ? -43.365 -5.751 62.890 1.00 54.62 107 ALA A C 1
ATOM 846 O O . ALA A 1 107 ? -44.447 -5.166 62.914 1.00 54.62 107 ALA A O 1
ATOM 847 N N . GLY A 1 108 ? -43.265 -7.080 63.002 1.00 45.00 108 GLY A N 1
ATOM 848 C CA . GLY A 1 108 ? -44.358 -7.992 63.371 1.00 45.00 108 GLY A CA 1
ATOM 849 C C . GLY A 1 108 ? -44.018 -8.757 64.640 1.00 45.00 108 GLY A C 1
ATOM 850 O O . GLY A 1 108 ? -44.968 -9.086 65.381 1.00 45.00 108 GLY A O 1
#